Protein AF-A0A4Q5RE45-F1 (afdb_mo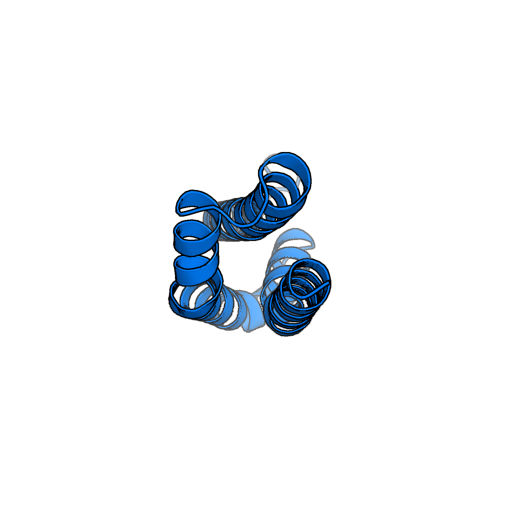nomer_lite)

pLDDT: mean 89.29, std 8.4, range [58.72, 96.81]

Secondary structure (DSSP, 8-state):
-GGGT-SS--HHHHHHHHHHHHHHHHHHHHHHHH-S-HHHHHHHHIIIIIHHHHHHHHHHHHHHHTTT-HHHHHHHHHHHHHHHHHHHHHHHHHHHH--

Radius of gyration: 15.45 Å; chains: 1; bounding box: 34×24×45 Å

Structure (mmCIF, N/CA/C/O backbone):
data_AF-A0A4Q5RE45-F1
#
_entry.id   AF-A0A4Q5RE45-F1
#
loop_
_atom_site.group_PDB
_atom_site.id
_atom_site.type_symbol
_atom_site.label_atom_id
_atom_site.label_alt_id
_atom_site.label_comp_id
_atom_site.label_asym_id
_atom_site.label_entity_id
_atom_site.label_seq_id
_atom_site.pdbx_PDB_ins_code
_atom_site.Cartn_x
_atom_site.Cartn_y
_atom_site.Cartn_z
_atom_site.occupancy
_atom_site.B_iso_or_equiv
_atom_site.auth_seq_id
_atom_site.auth_comp_id
_atom_site.auth_asym_id
_atom_site.auth_atom_id
_atom_site.pdbx_PDB_model_num
ATOM 1 N N . MET A 1 1 ? -15.033 12.590 9.001 1.00 61.41 1 MET A N 1
ATOM 2 C CA . MET A 1 1 ? -14.238 12.317 10.226 1.00 61.41 1 MET A CA 1
ATOM 3 C C . MET A 1 1 ? -14.567 13.268 11.374 1.00 61.41 1 MET A C 1
ATOM 5 O O . MET A 1 1 ? -15.139 12.782 12.336 1.00 61.41 1 MET A O 1
ATOM 9 N N . LYS A 1 2 ? -14.298 14.586 11.297 1.00 61.50 2 LYS A N 1
ATOM 10 C CA . LYS A 1 2 ? -14.679 15.530 12.381 1.00 61.50 2 LYS A CA 1
ATOM 11 C C . LYS A 1 2 ? -16.198 15.617 12.609 1.00 61.50 2 LYS A C 1
ATOM 13 O O . LYS A 1 2 ? -16.634 15.732 13.743 1.00 61.50 2 LYS A O 1
ATOM 18 N N . THR A 1 3 ? -16.992 15.482 11.548 1.00 67.56 3 THR A N 1
ATOM 19 C CA . THR A 1 3 ? -18.466 15.495 11.587 1.00 67.56 3 THR A CA 1
ATOM 20 C C . THR A 1 3 ? -19.097 14.209 12.132 1.00 67.56 3 THR A C 1
ATOM 22 O O . THR A 1 3 ? -20.235 14.243 12.572 1.00 67.56 3 THR A O 1
ATOM 25 N N . GLU A 1 4 ? -18.372 13.084 12.121 1.00 69.12 4 GLU A N 1
ATOM 26 C CA . GLU A 1 4 ? -18.876 11.766 12.563 1.00 69.12 4 GLU A CA 1
ATOM 27 C C . GLU A 1 4 ? -18.400 11.397 13.982 1.00 69.12 4 GLU A C 1
ATOM 29 O O . GLU A 1 4 ? -18.599 10.272 14.426 1.00 69.12 4 GLU A O 1
ATOM 34 N N . ASN A 1 5 ? -17.747 12.336 14.680 1.00 72.06 5 ASN A N 1
ATOM 35 C CA . ASN A 1 5 ? -17.289 12.218 16.070 1.00 72.06 5 ASN A CA 1
ATOM 36 C C . ASN A 1 5 ? -16.553 10.900 16.395 1.00 72.06 5 ASN A C 1
ATOM 38 O O . ASN A 1 5 ? -16.792 10.238 17.403 1.00 72.06 5 ASN A O 1
ATOM 42 N N . ILE A 1 6 ? -15.653 10.492 15.499 1.00 75.19 6 ILE A N 1
ATOM 43 C CA . ILE A 1 6 ? -14.862 9.271 15.669 1.00 75.19 6 ILE A CA 1
ATOM 44 C C . ILE A 1 6 ? -13.710 9.576 16.617 1.00 75.19 6 ILE A C 1
ATOM 46 O O . ILE A 1 6 ? -12.853 10.391 16.283 1.00 75.19 6 ILE A O 1
ATOM 50 N N . ALA A 1 7 ? -13.669 8.885 17.758 1.00 73.44 7 ALA A N 1
ATOM 51 C CA . ALA A 1 7 ? -12.686 9.126 18.815 1.00 73.44 7 ALA A CA 1
ATOM 52 C C . ALA A 1 7 ? -11.229 9.048 18.323 1.00 73.44 7 ALA A C 1
ATOM 54 O O . ALA A 1 7 ? -10.415 9.881 18.699 1.00 73.44 7 ALA A O 1
ATOM 55 N N . ASN A 1 8 ? -10.914 8.081 17.452 1.00 80.56 8 ASN A N 1
ATOM 56 C CA . ASN A 1 8 ? -9.571 7.876 16.902 1.00 80.56 8 ASN A CA 1
ATOM 57 C C . ASN A 1 8 ? -9.644 7.576 15.396 1.00 80.56 8 ASN A C 1
ATOM 59 O O . ASN A 1 8 ? -9.801 6.418 15.019 1.00 80.56 8 ASN A O 1
ATOM 63 N N . PRO A 1 9 ? -9.605 8.580 14.506 1.00 84.38 9 PRO A N 1
ATOM 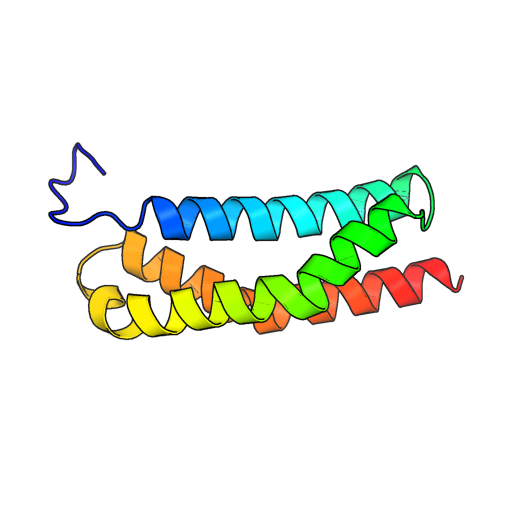64 C CA . PRO A 1 9 ? -9.616 8.341 13.066 1.00 84.38 9 PRO A CA 1
ATOM 65 C C . PRO A 1 9 ? -8.256 7.810 12.561 1.00 84.38 9 PRO A C 1
ATOM 67 O O . PRO A 1 9 ? -7.223 8.361 12.944 1.00 84.38 9 PRO A O 1
ATOM 70 N N . PRO A 1 10 ? -8.229 6.828 11.636 1.00 89.06 10 PRO A N 1
ATOM 71 C CA . PRO A 1 10 ? -6.995 6.243 11.099 1.00 89.06 10 PRO A CA 1
ATOM 72 C C . PRO A 1 10 ? -6.379 7.126 9.997 1.00 89.06 10 PRO A C 1
ATOM 74 O O . PRO A 1 10 ? -6.236 6.717 8.843 1.00 89.06 10 PRO A O 1
ATOM 77 N N . ALA A 1 11 ? -6.113 8.396 10.311 1.00 90.56 11 ALA A N 1
ATOM 78 C CA . ALA A 1 11 ? -5.686 9.396 9.332 1.00 90.56 11 ALA A CA 1
ATOM 79 C C . ALA A 1 11 ? -4.288 9.103 8.766 1.00 90.56 11 ALA A C 1
ATOM 81 O O . ALA A 1 11 ? -4.068 9.230 7.562 1.00 90.56 11 ALA A O 1
ATOM 82 N N . LEU A 1 12 ? -3.358 8.676 9.625 1.00 92.12 12 LEU A N 1
ATOM 83 C CA . LEU A 1 12 ? -1.987 8.348 9.235 1.00 92.12 12 LEU A CA 1
ATOM 84 C C . LEU A 1 12 ? -1.978 7.092 8.354 1.00 92.12 12 LEU A C 1
ATOM 86 O O . LEU A 1 12 ? -1.359 7.072 7.294 1.00 92.12 12 LEU A O 1
ATOM 90 N N . GLU A 1 13 ? -2.734 6.068 8.741 1.00 93.88 13 GLU A N 1
ATOM 91 C CA . GLU A 1 13 ? -2.878 4.838 7.972 1.00 93.88 13 GLU A CA 1
ATOM 92 C C . GLU A 1 13 ? -3.474 5.113 6.588 1.00 93.88 13 GLU A C 1
ATOM 94 O O . GLU A 1 13 ? -2.956 4.618 5.590 1.00 93.88 13 GLU A O 1
ATOM 99 N N . LEU A 1 14 ? -4.517 5.945 6.500 1.00 93.62 14 LEU A N 1
ATOM 100 C CA . LEU A 1 14 ? -5.088 6.356 5.215 1.00 93.62 14 LEU A CA 1
ATOM 101 C C . LEU A 1 14 ? -4.086 7.126 4.352 1.00 93.62 14 LEU A C 1
ATOM 103 O O . LEU A 1 14 ? -4.051 6.914 3.143 1.00 93.62 14 LEU A O 1
ATOM 107 N N . PHE A 1 15 ? -3.257 7.981 4.951 1.00 95.44 15 PHE A N 1
ATOM 108 C CA . PHE A 1 15 ? -2.208 8.698 4.230 1.00 95.44 15 PHE A CA 1
ATOM 109 C C . PHE A 1 15 ? -1.135 7.752 3.675 1.00 95.44 15 PHE A C 1
ATOM 111 O O . PHE A 1 15 ? -0.735 7.891 2.518 1.00 95.44 15 PHE A O 1
ATOM 118 N N . ILE A 1 16 ? -0.703 6.756 4.455 1.00 96.06 16 ILE A N 1
ATOM 119 C CA . ILE A 1 16 ? 0.237 5.730 3.978 1.00 96.06 16 ILE A CA 1
ATOM 120 C C . ILE A 1 16 ? -0.389 4.914 2.845 1.00 96.06 16 ILE A C 1
ATOM 122 O O . ILE A 1 16 ? 0.252 4.716 1.814 1.00 96.06 16 ILE A O 1
ATOM 126 N N . ILE A 1 17 ? -1.641 4.473 3.003 1.00 96.12 17 ILE A N 1
ATOM 127 C CA . ILE A 1 17 ? -2.373 3.731 1.967 1.00 96.12 17 ILE A CA 1
ATOM 128 C C . ILE A 1 17 ? -2.461 4.565 0.687 1.00 96.12 17 ILE A C 1
ATOM 130 O O . ILE A 1 17 ? -2.111 4.077 -0.385 1.00 96.12 17 ILE A O 1
ATOM 134 N N . PHE A 1 18 ? -2.874 5.830 0.797 1.00 96.81 18 PHE A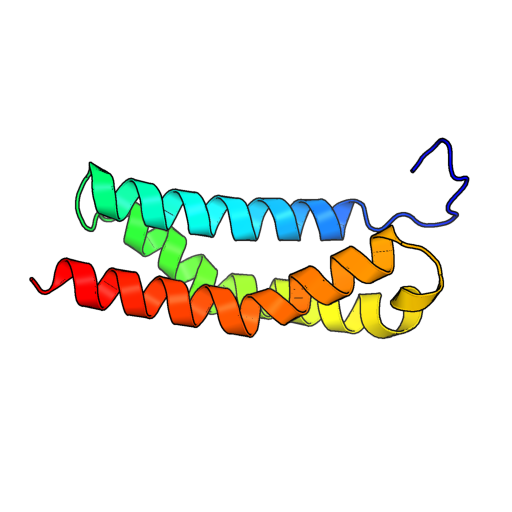 N 1
ATOM 135 C CA . PHE A 1 18 ? -2.948 6.756 -0.330 1.00 96.81 18 PHE A CA 1
ATOM 136 C C . PHE A 1 18 ? -1.594 6.901 -1.027 1.00 96.81 18 PHE A C 1
ATOM 138 O O . PHE A 1 18 ? -1.516 6.764 -2.243 1.00 96.81 18 PHE A O 1
ATOM 145 N N . SER A 1 19 ? -0.525 7.113 -0.259 1.00 95.56 19 SER A N 1
ATOM 146 C CA . SER A 1 19 ? 0.828 7.273 -0.801 1.00 95.56 19 SER A CA 1
ATOM 147 C C . SER A 1 19 ? 1.316 5.995 -1.491 1.00 95.56 19 SER A C 1
ATOM 149 O O . SER A 1 19 ? 1.963 6.062 -2.529 1.00 95.56 19 SER A O 1
ATOM 151 N N . THR A 1 20 ? 0.954 4.827 -0.957 1.00 96.62 20 THR A N 1
ATOM 152 C CA . THR A 1 20 ? 1.319 3.517 -1.514 1.00 96.62 20 THR A CA 1
ATOM 153 C C . THR A 1 20 ? 0.603 3.250 -2.839 1.00 96.62 20 THR A C 1
ATOM 155 O O . THR A 1 20 ? 1.247 2.925 -3.835 1.00 96.62 20 THR A O 1
ATOM 158 N N . TYR A 1 21 ? -0.720 3.435 -2.894 1.00 96.75 21 TYR A N 1
ATOM 159 C CA . TYR A 1 21 ? -1.481 3.272 -4.138 1.00 96.75 21 TYR A CA 1
ATOM 160 C C . TYR A 1 21 ? -1.163 4.366 -5.164 1.00 96.75 21 TYR A C 1
ATOM 162 O O . TYR A 1 21 ? -1.085 4.081 -6.356 1.00 96.75 21 TYR A O 1
ATOM 170 N N . GLY A 1 22 ? -0.925 5.599 -4.713 1.00 96.00 22 GLY A N 1
ATOM 171 C CA .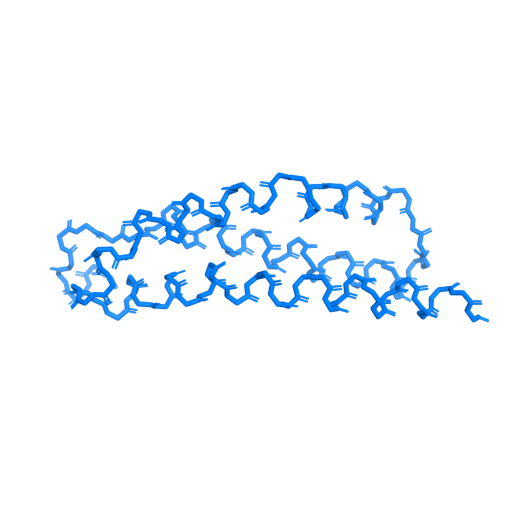 GLY A 1 22 ? -0.440 6.686 -5.560 1.00 96.00 22 GLY A CA 1
ATOM 172 C C . GLY A 1 22 ? 0.934 6.375 -6.151 1.00 96.00 22 GLY A C 1
ATOM 173 O O . GLY A 1 22 ? 1.145 6.571 -7.343 1.00 96.00 22 GLY A O 1
ATOM 174 N N . GLY A 1 23 ? 1.842 5.808 -5.353 1.00 94.06 23 GLY A N 1
ATOM 175 C CA . GLY A 1 23 ? 3.138 5.316 -5.817 1.00 94.06 23 GLY A CA 1
ATOM 176 C C . GLY A 1 23 ? 3.005 4.216 -6.871 1.00 94.06 23 GLY A C 1
ATOM 177 O O . GLY A 1 23 ? 3.656 4.290 -7.909 1.00 94.06 23 GLY A O 1
ATOM 178 N N . LEU A 1 24 ? 2.112 3.243 -6.658 1.00 95.06 24 LEU A N 1
ATOM 179 C CA . LEU A 1 24 ? 1.814 2.206 -7.652 1.00 95.06 24 LEU A CA 1
ATOM 180 C C . LEU A 1 24 ? 1.284 2.806 -8.962 1.00 95.06 24 LEU A C 1
ATOM 182 O O . LEU A 1 24 ? 1.753 2.438 -10.036 1.00 95.06 24 LEU A O 1
ATOM 186 N N . LEU A 1 25 ? 0.354 3.760 -8.881 1.00 95.12 25 LEU A N 1
ATOM 187 C CA . LEU A 1 25 ? -0.166 4.461 -10.054 1.00 95.12 25 LEU A CA 1
ATOM 188 C C . LEU A 1 25 ? 0.939 5.228 -10.792 1.00 95.12 25 LEU A C 1
ATOM 190 O O . LEU A 1 25 ? 1.007 5.165 -12.016 1.00 95.12 25 LEU A O 1
ATOM 194 N N . LEU A 1 26 ? 1.822 5.920 -10.068 1.00 93.25 26 LEU A N 1
ATOM 195 C CA . LEU A 1 26 ? 2.956 6.619 -10.670 1.00 93.25 26 LEU A CA 1
ATOM 196 C C . LEU A 1 26 ? 3.911 5.653 -11.371 1.00 93.25 26 LEU A C 1
ATOM 198 O O . LEU A 1 26 ? 4.345 5.949 -12.480 1.00 93.25 26 LEU A O 1
ATOM 202 N N . VAL A 1 27 ? 4.206 4.491 -10.783 1.00 92.94 27 VAL A N 1
ATOM 203 C CA . VAL A 1 27 ? 5.014 3.453 -11.445 1.00 92.94 27 VAL A CA 1
ATOM 204 C C . VAL A 1 27 ? 4.339 2.990 -12.736 1.00 92.94 27 VAL A C 1
ATOM 206 O O . VAL A 1 27 ? 4.980 2.975 -13.779 1.00 92.94 27 VAL A O 1
ATOM 209 N N . ILE A 1 28 ? 3.035 2.701 -12.702 1.00 92.69 28 ILE A N 1
ATOM 210 C CA . ILE A 1 28 ? 2.273 2.311 -13.896 1.00 92.69 28 ILE A CA 1
ATOM 211 C C . ILE A 1 28 ? 2.380 3.388 -14.987 1.00 92.69 28 ILE A C 1
ATOM 213 O O . ILE A 1 28 ? 2.774 3.094 -16.114 1.00 92.69 28 ILE A O 1
ATOM 217 N N . LEU A 1 29 ? 2.060 4.641 -14.657 1.00 91.56 29 LEU A N 1
ATOM 218 C CA . LEU A 1 29 ? 2.057 5.743 -15.621 1.00 91.56 29 LEU A CA 1
ATOM 219 C C . LEU A 1 29 ? 3.456 6.034 -16.171 1.00 91.56 29 LEU A C 1
ATOM 221 O O . LEU A 1 29 ? 3.606 6.248 -17.370 1.00 91.56 29 LEU A O 1
ATOM 225 N N . THR A 1 30 ? 4.481 6.026 -15.318 1.00 90.38 30 THR A N 1
ATOM 226 C CA . THR A 1 30 ? 5.863 6.273 -15.753 1.00 90.38 30 THR A CA 1
ATOM 227 C C . THR A 1 30 ? 6.369 5.163 -16.665 1.00 90.38 30 THR A C 1
ATOM 229 O O . THR A 1 30 ? 6.989 5.476 -17.677 1.00 90.38 30 THR A O 1
ATOM 232 N N . THR A 1 31 ? 6.035 3.899 -16.389 1.00 89.38 31 THR A N 1
ATOM 233 C CA . THR A 1 31 ? 6.371 2.782 -17.279 1.00 89.38 31 THR A CA 1
ATOM 234 C C . THR A 1 31 ? 5.666 2.895 -18.632 1.00 89.38 31 THR A C 1
ATOM 236 O O . THR A 1 31 ? 6.304 2.677 -19.657 1.00 89.38 31 THR A O 1
ATOM 239 N N . TYR A 1 32 ? 4.384 3.276 -18.679 1.00 88.00 32 TYR A N 1
ATOM 240 C CA . TYR A 1 32 ? 3.669 3.413 -19.957 1.00 88.00 32 TYR A CA 1
ATOM 241 C C . TYR A 1 32 ? 4.091 4.644 -20.774 1.00 88.00 32 TYR A C 1
ATOM 243 O O . TYR A 1 32 ? 4.159 4.555 -21.997 1.00 88.00 32 TYR A O 1
ATOM 251 N N . PHE A 1 33 ? 4.370 5.788 -20.138 1.00 88.62 33 PHE A N 1
ATOM 252 C CA . PHE A 1 33 ? 4.705 7.024 -20.860 1.00 88.62 33 PHE A CA 1
ATOM 253 C C . PHE A 1 33 ? 6.188 7.180 -21.194 1.00 88.62 33 PHE A C 1
ATOM 255 O O . PHE A 1 33 ? 6.513 7.750 -22.233 1.00 88.62 33 PHE A O 1
ATOM 262 N N . TRP A 1 34 ? 7.086 6.704 -20.331 1.00 78.56 34 TRP A N 1
ATOM 263 C CA . TRP A 1 34 ? 8.533 6.903 -20.478 1.00 78.56 34 TRP A CA 1
ATOM 264 C C . TRP A 1 34 ? 9.311 5.608 -20.717 1.00 78.56 34 TRP A C 1
ATOM 266 O O . TRP A 1 34 ? 10.542 5.638 -20.715 1.00 78.56 34 TRP A O 1
ATOM 276 N N . GLN A 1 35 ? 8.604 4.495 -20.951 1.00 80.44 35 GLN A N 1
ATOM 277 C CA . GLN A 1 35 ? 9.149 3.140 -20.864 1.00 80.44 35 GLN A CA 1
ATOM 278 C C . GLN A 1 35 ? 9.747 2.864 -19.474 1.00 80.44 35 GLN A C 1
ATOM 280 O O . GLN A 1 35 ? 9.781 3.731 -18.593 1.00 80.44 35 GLN A O 1
ATOM 285 N N . TRP A 1 36 ? 10.160 1.622 -19.217 1.00 80.25 36 TRP A N 1
ATOM 286 C CA . TRP A 1 36 ? 10.720 1.268 -17.915 1.00 80.25 36 TRP A CA 1
ATOM 287 C C . TRP A 1 36 ? 11.954 2.132 -17.612 1.00 80.25 36 TRP A C 1
ATOM 289 O O . TRP A 1 36 ? 12.991 2.015 -18.263 1.00 80.25 36 TRP A O 1
ATOM 299 N N . SER A 1 37 ? 11.844 3.011 -16.615 1.00 82.81 37 SER A N 1
ATOM 300 C CA . SER A 1 37 ? 12.889 3.971 -16.247 1.00 82.81 37 SER A CA 1
ATOM 301 C C . SER A 1 37 ? 13.482 3.662 -14.873 1.00 82.81 37 SER A C 1
ATOM 303 O O . SER A 1 37 ? 12.880 2.967 -14.052 1.00 82.81 37 SER A O 1
ATOM 305 N N . GLY A 1 38 ? 14.646 4.245 -14.563 1.00 81.56 38 GLY A N 1
ATOM 306 C CA . GLY A 1 38 ? 15.233 4.153 -13.218 1.00 81.56 38 GLY A CA 1
ATOM 307 C C . GLY A 1 38 ? 14.299 4.665 -12.109 1.00 81.56 38 GLY A C 1
ATOM 308 O O . GLY A 1 38 ? 14.331 4.153 -10.991 1.00 81.56 38 GLY A O 1
ATOM 309 N N . MET A 1 39 ? 13.408 5.613 -12.425 1.00 81.56 39 MET A N 1
ATOM 310 C CA . MET A 1 39 ? 12.394 6.121 -11.495 1.00 81.56 39 MET A CA 1
ATOM 311 C C . MET A 1 39 ? 11.300 5.080 -11.215 1.00 81.56 39 MET A C 1
ATOM 313 O O . MET A 1 39 ? 10.919 4.889 -10.058 1.00 81.56 39 MET A O 1
ATOM 317 N N . ALA A 1 40 ? 10.855 4.355 -12.247 1.00 85.88 40 ALA A N 1
ATOM 318 C CA . ALA A 1 40 ? 9.920 3.240 -12.100 1.00 85.88 40 ALA A CA 1
ATOM 319 C C . ALA A 1 40 ? 10.537 2.101 -11.270 1.00 85.88 40 ALA A C 1
ATOM 321 O O . ALA A 1 40 ? 9.868 1.557 -10.390 1.00 85.88 40 ALA A O 1
ATOM 322 N N . SER A 1 41 ? 11.829 1.801 -11.458 1.00 88.88 41 SER A N 1
ATOM 323 C CA . SER A 1 41 ? 12.558 0.823 -10.635 1.00 88.88 41 SER A CA 1
ATOM 324 C C . SER A 1 41 ? 12.592 1.213 -9.155 1.00 88.88 41 SER A C 1
ATOM 326 O O . SER A 1 41 ? 12.378 0.364 -8.292 1.00 88.88 41 SER A O 1
ATOM 328 N N . LEU A 1 42 ? 12.821 2.493 -8.844 1.00 89.50 42 LEU A N 1
ATOM 329 C CA . LEU A 1 42 ? 12.897 2.975 -7.463 1.00 89.50 42 LEU A CA 1
ATOM 330 C C . LEU A 1 42 ? 11.531 2.918 -6.761 1.00 89.50 42 LEU A C 1
ATOM 332 O O . LEU A 1 42 ? 11.435 2.462 -5.620 1.00 89.50 42 LEU A O 1
ATOM 336 N N . GLY A 1 43 ? 10.462 3.301 -7.467 1.00 90.44 43 GLY A N 1
ATOM 337 C CA . GLY A 1 43 ? 9.092 3.123 -6.984 1.00 90.44 43 GLY A CA 1
ATOM 338 C C . GLY A 1 43 ? 8.736 1.646 -6.787 1.00 90.44 43 GLY A C 1
ATOM 339 O O . GLY A 1 43 ? 8.216 1.267 -5.739 1.00 90.44 43 GLY A O 1
ATOM 340 N N . THR A 1 44 ? 9.094 0.792 -7.747 1.00 92.00 44 THR A N 1
ATOM 341 C CA . THR A 1 44 ? 8.863 -0.661 -7.682 1.00 92.00 44 THR A CA 1
ATOM 342 C C . THR A 1 44 ? 9.604 -1.300 -6.506 1.00 92.00 44 THR A C 1
ATOM 344 O O . THR A 1 44 ? 9.025 -2.110 -5.787 1.00 92.00 44 THR A O 1
ATOM 347 N N . PHE A 1 45 ? 10.847 -0.895 -6.235 1.00 93.88 45 PHE A N 1
ATOM 348 C CA . PHE A 1 45 ? 11.623 -1.375 -5.089 1.00 93.88 45 PHE A CA 1
ATOM 349 C C . PHE A 1 45 ? 10.919 -1.090 -3.755 1.00 93.88 45 PHE A C 1
ATOM 351 O O . PHE A 1 45 ? 10.761 -1.990 -2.926 1.00 93.88 45 PHE A O 1
ATOM 358 N N . TYR A 1 46 ? 10.427 0.140 -3.565 1.00 93.88 46 TYR A N 1
ATOM 359 C CA . TYR A 1 46 ? 9.626 0.476 -2.387 1.00 93.88 46 TYR A CA 1
ATOM 360 C C . TYR A 1 46 ? 8.350 -0.37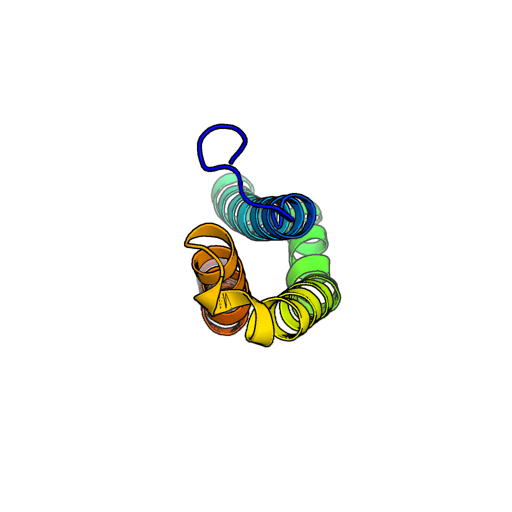3 -2.309 1.00 93.88 46 TYR A C 1
ATOM 362 O O . TYR A 1 46 ? 8.027 -0.884 -1.236 1.00 93.88 46 TYR A O 1
ATOM 370 N N . LEU A 1 47 ? 7.648 -0.568 -3.429 1.00 93.81 47 LEU A N 1
ATOM 371 C CA . LEU A 1 47 ? 6.406 -1.347 -3.480 1.00 93.81 47 LEU A CA 1
ATOM 372 C C . LEU A 1 47 ? 6.618 -2.843 -3.184 1.00 93.81 47 LEU A C 1
ATOM 374 O O . LEU A 1 47 ? 5.732 -3.494 -2.632 1.00 93.81 47 LEU A O 1
ATOM 378 N N . ILE A 1 48 ? 7.787 -3.398 -3.497 1.00 94.62 48 ILE A N 1
ATOM 379 C CA . ILE A 1 48 ? 8.094 -4.811 -3.235 1.00 94.62 48 ILE A CA 1
ATOM 380 C C . ILE A 1 48 ? 8.600 -5.035 -1.806 1.00 94.62 48 ILE A C 1
ATOM 382 O O . ILE A 1 48 ? 8.304 -6.072 -1.221 1.00 94.62 48 ILE A O 1
ATOM 386 N N . LEU A 1 49 ? 9.349 -4.093 -1.226 1.00 94.56 49 LEU A N 1
ATOM 387 C CA . LEU A 1 49 ? 9.996 -4.303 0.077 1.00 94.56 49 LEU A CA 1
ATOM 388 C C . LEU A 1 49 ? 9.378 -3.478 1.207 1.00 94.56 49 LEU A C 1
ATOM 390 O O . LEU A 1 49 ? 9.032 -4.020 2.255 1.00 94.56 49 LEU A O 1
ATOM 394 N N . GLY A 1 50 ? 9.223 -2.169 1.011 1.00 94.38 50 GLY A N 1
ATOM 395 C CA . GLY A 1 50 ? 8.759 -1.256 2.057 1.00 94.38 50 GLY A CA 1
ATOM 396 C C . GLY A 1 50 ? 7.244 -1.290 2.252 1.00 94.38 50 GLY A C 1
ATOM 397 O O . GLY A 1 50 ? 6.747 -1.423 3.372 1.00 94.38 50 GLY A O 1
ATOM 398 N N . ALA A 1 51 ? 6.498 -1.198 1.155 1.00 94.88 51 ALA A N 1
ATOM 399 C CA . ALA A 1 51 ? 5.045 -1.131 1.184 1.00 94.88 51 ALA A CA 1
ATOM 400 C C . ALA A 1 51 ? 4.371 -2.377 1.790 1.00 94.88 51 ALA A C 1
ATOM 402 O O . ALA A 1 51 ? 3.454 -2.187 2.586 1.00 94.88 51 ALA A O 1
ATOM 403 N N . PRO A 1 52 ? 4.798 -3.635 1.542 1.00 95.88 52 PRO A N 1
ATOM 404 C CA . PRO A 1 52 ? 4.165 -4.794 2.173 1.00 95.88 52 PRO A CA 1
ATOM 405 C C . PRO A 1 52 ? 4.312 -4.784 3.697 1.00 95.88 52 PRO A C 1
ATOM 407 O O . PRO A 1 52 ? 3.374 -5.155 4.401 1.00 95.88 52 PRO A O 1
ATOM 410 N N . ILE A 1 53 ? 5.447 -4.304 4.220 1.00 96.50 53 ILE A N 1
ATOM 411 C CA . ILE A 1 53 ? 5.666 -4.152 5.666 1.00 96.50 53 ILE A CA 1
ATOM 412 C C . ILE A 1 53 ? 4.708 -3.095 6.225 1.00 96.50 53 ILE A C 1
ATOM 414 O O . ILE A 1 53 ? 4.011 -3.348 7.209 1.00 96.50 53 ILE A O 1
ATOM 418 N N . ALA A 1 54 ? 4.627 -1.930 5.576 1.00 95.44 54 ALA A N 1
ATOM 419 C CA . ALA A 1 54 ? 3.736 -0.851 5.995 1.00 95.44 54 ALA A CA 1
ATOM 420 C C . ALA A 1 54 ? 2.255 -1.274 5.947 1.00 95.44 54 ALA A C 1
ATOM 422 O O . ALA A 1 54 ? 1.527 -1.110 6.927 1.00 95.44 54 ALA A O 1
ATOM 423 N N . MET A 1 55 ? 1.818 -1.883 4.844 1.00 96.50 55 MET A N 1
ATOM 424 C CA . MET A 1 55 ? 0.438 -2.335 4.644 1.00 96.50 55 MET A CA 1
ATOM 425 C C . MET A 1 55 ? 0.087 -3.505 5.567 1.00 96.50 55 MET A C 1
ATOM 427 O O . MET A 1 55 ? -1.004 -3.529 6.135 1.00 96.50 55 MET A O 1
ATOM 431 N N . GLY A 1 56 ? 1.021 -4.427 5.811 1.00 95.94 56 GLY A N 1
ATOM 432 C CA . GLY A 1 56 ? 0.862 -5.500 6.792 1.00 95.94 56 GLY A CA 1
ATOM 433 C C . GLY A 1 56 ? 0.700 -4.969 8.219 1.00 95.94 56 GLY A C 1
ATOM 434 O O . GLY A 1 56 ? -0.214 -5.385 8.935 1.00 95.94 56 GLY A O 1
ATOM 435 N N . ALA A 1 57 ? 1.522 -3.993 8.619 1.00 95.56 57 ALA A N 1
ATOM 436 C CA . ALA A 1 57 ? 1.411 -3.346 9.925 1.00 95.56 57 ALA A CA 1
ATOM 437 C C . ALA A 1 57 ? 0.071 -2.606 10.086 1.00 95.56 57 ALA A C 1
ATOM 439 O O . ALA A 1 57 ? -0.585 -2.732 11.125 1.00 95.56 57 ALA A O 1
ATOM 440 N N . ILE A 1 58 ? -0.376 -1.885 9.052 1.00 94.56 58 ILE A N 1
ATOM 441 C CA . ILE A 1 58 ? -1.679 -1.207 9.043 1.00 94.56 58 ILE A CA 1
ATOM 442 C C . ILE A 1 58 ? -2.816 -2.224 9.147 1.00 94.56 58 ILE A C 1
ATOM 444 O O . ILE A 1 58 ? -3.703 -2.058 9.987 1.00 94.56 58 ILE A O 1
ATOM 448 N N . ALA A 1 59 ? -2.787 -3.295 8.351 1.00 94.81 59 ALA A N 1
ATOM 449 C CA . ALA A 1 59 ? -3.798 -4.348 8.386 1.00 94.81 59 ALA A CA 1
ATOM 450 C C . ALA A 1 59 ? -3.873 -5.010 9.770 1.00 94.81 59 ALA A C 1
ATOM 452 O O . ALA A 1 59 ? -4.966 -5.224 10.290 1.00 94.81 59 ALA A O 1
ATOM 453 N N . TYR A 1 60 ? -2.730 -5.285 10.406 1.00 94.06 60 TYR A N 1
ATOM 454 C CA . TYR A 1 60 ? -2.690 -5.868 11.747 1.00 94.06 60 TYR A CA 1
ATOM 455 C C . TYR A 1 60 ? -3.308 -4.938 12.800 1.00 94.06 60 TYR A C 1
ATOM 457 O O . TYR A 1 60 ? -4.182 -5.363 13.558 1.00 94.06 60 TYR A O 1
ATOM 465 N N . ARG A 1 61 ? -2.918 -3.656 12.809 1.00 90.12 61 ARG A N 1
ATOM 466 C CA . ARG A 1 61 ? -3.425 -2.660 13.770 1.00 90.12 61 ARG A CA 1
ATOM 467 C C . ARG A 1 61 ? -4.915 -2.372 13.582 1.00 90.12 61 ARG A C 1
ATOM 469 O O . ARG A 1 61 ? -5.652 -2.253 14.556 1.00 90.12 61 ARG A O 1
ATOM 476 N N . THR A 1 62 ? -5.378 -2.306 12.336 1.00 90.75 62 THR A N 1
ATOM 477 C CA . THR A 1 62 ? -6.782 -2.004 12.015 1.00 90.75 62 THR A CA 1
ATOM 478 C C . THR A 1 62 ? -7.702 -3.223 12.081 1.00 90.75 62 THR A C 1
ATOM 480 O O . THR A 1 62 ? -8.917 -3.052 12.159 1.00 90.75 62 THR A O 1
ATOM 483 N N . LYS A 1 63 ? -7.164 -4.452 12.156 1.00 90.50 63 LYS A N 1
ATOM 484 C CA . LYS A 1 63 ? -7.949 -5.697 12.255 1.00 90.50 63 LYS A CA 1
ATOM 485 C C . LYS A 1 63 ? -8.938 -5.695 13.421 1.00 90.50 63 LYS A C 1
ATOM 487 O O . LYS A 1 63 ? -10.048 -6.201 13.262 1.00 90.50 63 LYS A O 1
ATOM 492 N N . GLN A 1 64 ? -8.535 -5.154 14.572 1.00 86.19 64 GLN A N 1
ATOM 493 C CA . GLN A 1 64 ? -9.371 -5.093 15.777 1.00 86.19 64 GLN A CA 1
ATOM 494 C C . GLN A 1 64 ? -10.331 -3.893 15.753 1.00 86.19 64 GLN A C 1
ATOM 496 O O . GLN A 1 64 ? -11.454 -3.996 16.229 1.00 86.19 64 GLN A O 1
ATOM 501 N N . ALA A 1 65 ? -9.923 -2.782 15.130 1.00 83.94 65 ALA A N 1
ATOM 502 C CA . ALA A 1 65 ? -10.710 -1.550 15.055 1.00 83.94 65 ALA A CA 1
ATOM 503 C C . ALA A 1 65 ? -11.684 -1.496 13.860 1.00 83.94 65 ALA A C 1
ATOM 505 O O . ALA A 1 65 ? -12.471 -0.557 13.746 1.00 83.94 65 ALA A O 1
ATOM 506 N N . LYS A 1 66 ? -11.667 -2.491 12.960 1.00 81.06 66 LYS A N 1
ATOM 507 C CA . LYS A 1 66 ? -12.453 -2.490 11.710 1.00 81.06 66 LYS A CA 1
ATOM 508 C C . LYS A 1 66 ? -13.969 -2.370 11.903 1.00 81.06 66 LYS A C 1
ATOM 510 O O . LYS A 1 66 ? -14.651 -1.948 10.980 1.00 81.06 66 LYS A O 1
ATOM 515 N N . THR A 1 67 ? -14.501 -2.746 13.067 1.00 82.19 67 THR A N 1
ATOM 516 C CA . THR A 1 67 ? -15.933 -2.636 13.399 1.00 82.19 67 THR A CA 1
ATOM 517 C C . THR A 1 67 ? -16.300 -1.297 14.040 1.00 82.19 67 THR A C 1
ATOM 519 O O . THR A 1 67 ? -17.482 -0.999 14.168 1.00 82.19 67 THR A O 1
ATOM 522 N N . MET A 1 68 ? -15.315 -0.475 14.425 1.00 83.75 68 MET A N 1
ATOM 523 C CA . MET A 1 68 ? -15.546 0.777 15.155 1.00 83.75 68 MET A CA 1
ATOM 524 C C . MET A 1 68 ? -16.029 1.908 14.247 1.00 83.75 68 MET A C 1
ATOM 526 O O . MET A 1 68 ? -16.792 2.765 14.680 1.00 83.75 68 MET A O 1
ATOM 530 N N . SER A 1 69 ? -15.574 1.950 12.992 1.00 86.44 69 SER A N 1
ATOM 531 C CA . SER A 1 69 ? -16.078 2.919 12.019 1.00 86.44 69 SER A CA 1
ATOM 532 C C . SER A 1 69 ? -15.844 2.474 10.581 1.00 86.44 69 SER A C 1
ATOM 534 O O . SER A 1 69 ? -14.940 1.687 10.286 1.00 86.44 69 SER A O 1
ATOM 536 N N . LYS A 1 70 ? -16.622 3.059 9.661 1.00 88.44 70 LYS A N 1
ATOM 537 C CA . LYS A 1 70 ? -16.482 2.842 8.215 1.00 88.44 70 LYS A CA 1
ATOM 538 C C . LYS A 1 70 ? -15.053 3.115 7.733 1.00 88.44 70 LYS A C 1
ATOM 540 O O . LYS A 1 70 ? -14.548 2.379 6.894 1.00 88.44 70 LYS A O 1
ATOM 545 N N . TYR A 1 71 ? -14.375 4.122 8.281 1.00 89.81 71 TYR A N 1
ATOM 546 C CA . TYR A 1 71 ? -13.003 4.440 7.880 1.00 89.81 71 TYR A CA 1
ATOM 547 C C . TYR A 1 71 ? -12.013 3.342 8.268 1.00 89.81 71 TYR A C 1
ATOM 549 O O . TYR A 1 71 ? -11.224 2.949 7.423 1.00 89.81 71 TYR A O 1
ATOM 557 N N . HIS A 1 72 ? -12.089 2.783 9.482 1.00 90.44 72 HIS A N 1
ATOM 558 C CA . HIS A 1 72 ? -11.221 1.663 9.870 1.00 90.44 72 HIS A CA 1
ATOM 559 C C . HIS A 1 72 ? -11.454 0.428 9.003 1.00 90.44 72 HIS A C 1
ATOM 561 O O . HIS A 1 72 ? -10.499 -0.266 8.658 1.00 90.44 72 HIS A O 1
ATOM 567 N N . TYR A 1 73 ? -12.710 0.174 8.627 1.00 91.94 73 TYR A N 1
ATOM 568 C CA . TYR A 1 73 ? -13.051 -0.910 7.714 1.00 91.94 73 TYR A CA 1
ATOM 569 C C . TYR A 1 73 ? -12.391 -0.728 6.342 1.00 91.94 73 TYR A C 1
ATOM 571 O O . TYR A 1 73 ? -11.704 -1.635 5.875 1.00 91.94 73 TYR A O 1
ATOM 579 N N . TRP A 1 74 ? -12.533 0.448 5.721 1.00 93.38 74 TRP A N 1
ATOM 580 C CA . TRP A 1 74 ? -11.900 0.725 4.427 1.00 93.38 74 TRP A CA 1
ATOM 581 C C . TRP A 1 74 ? -10.375 0.761 4.516 1.00 93.38 74 TRP A C 1
ATOM 583 O O . TRP A 1 74 ? -9.721 0.250 3.617 1.00 93.38 74 TRP A O 1
ATOM 593 N N . THR A 1 75 ? -9.795 1.281 5.600 1.00 94.38 75 THR A N 1
ATOM 594 C CA . THR A 1 75 ? -8.345 1.222 5.835 1.00 94.38 75 THR A CA 1
ATOM 595 C C . THR A 1 75 ? -7.860 -0.228 5.885 1.00 94.38 75 THR A C 1
ATOM 597 O O . THR A 1 75 ? -6.899 -0.578 5.204 1.00 94.38 75 THR A O 1
ATOM 600 N N . TYR A 1 76 ? -8.547 -1.091 6.638 1.00 95.06 76 TYR A N 1
ATOM 601 C CA . TYR A 1 76 ? -8.211 -2.512 6.745 1.00 95.06 76 TYR A CA 1
ATOM 602 C C . TYR A 1 76 ? -8.333 -3.239 5.401 1.00 95.06 76 TYR A C 1
ATOM 604 O O . TYR A 1 76 ? -7.419 -3.956 4.995 1.00 95.06 76 TYR A O 1
ATOM 612 N N . ILE A 1 77 ? -9.447 -3.028 4.693 1.00 95.88 77 ILE A N 1
ATOM 613 C CA . ILE A 1 77 ? -9.682 -3.624 3.377 1.00 95.88 77 ILE A CA 1
ATOM 614 C C . ILE A 1 77 ? -8.619 -3.167 2.382 1.00 95.88 77 ILE A C 1
ATOM 616 O O . ILE A 1 77 ? -7.953 -4.010 1.789 1.00 95.88 77 ILE A O 1
ATOM 620 N N . SER A 1 78 ? -8.388 -1.863 2.246 1.00 95.12 78 SER A N 1
ATOM 621 C CA . SER A 1 78 ? -7.387 -1.328 1.320 1.00 95.12 78 SER A CA 1
ATOM 622 C C . SER A 1 78 ? -5.975 -1.827 1.634 1.00 95.12 78 SER A C 1
ATOM 624 O O . SER A 1 78 ? -5.201 -2.075 0.709 1.00 95.12 78 SER A O 1
ATOM 626 N N . ALA A 1 79 ? -5.640 -2.021 2.914 1.00 95.69 79 ALA A N 1
ATOM 627 C CA . ALA A 1 79 ? -4.360 -2.590 3.328 1.00 95.69 79 ALA A CA 1
ATOM 628 C C . ALA A 1 79 ? -4.193 -4.059 2.898 1.00 95.69 79 ALA A C 1
ATOM 630 O O . ALA A 1 79 ? -3.120 -4.446 2.447 1.00 95.69 79 ALA A O 1
ATOM 631 N N . ILE A 1 80 ? -5.248 -4.875 2.982 1.00 96.31 80 ILE A N 1
ATOM 632 C CA . ILE A 1 80 ? -5.207 -6.281 2.545 1.00 96.31 80 ILE A CA 1
ATOM 633 C C . ILE A 1 80 ? -5.211 -6.400 1.024 1.00 96.31 80 ILE A C 1
ATOM 635 O O . ILE A 1 80 ? -4.439 -7.178 0.469 1.00 96.31 80 ILE A O 1
ATOM 639 N N . PHE A 1 81 ? -6.052 -5.619 0.344 1.00 96.50 81 PHE A N 1
ATOM 640 C CA . PHE A 1 81 ? -6.164 -5.646 -1.116 1.00 96.50 81 PHE A CA 1
ATOM 641 C C . PHE A 1 81 ? -4.837 -5.347 -1.814 1.00 96.50 81 PHE A C 1
ATOM 643 O O . PHE A 1 81 ? -4.601 -5.846 -2.913 1.00 96.50 81 PHE A O 1
ATOM 650 N N . TYR A 1 82 ? -3.940 -4.615 -1.155 1.00 95.69 82 TYR A N 1
ATOM 651 C CA . TYR A 1 82 ? -2.602 -4.340 -1.659 1.00 95.69 82 TYR A CA 1
ATOM 652 C C . TYR A 1 82 ? -1.825 -5.613 -2.011 1.00 95.69 82 TYR A C 1
ATOM 654 O O . TYR A 1 82 ? -1.189 -5.670 -3.060 1.00 95.69 82 TYR A O 1
ATOM 662 N N . PHE A 1 83 ? -1.935 -6.660 -1.187 1.00 95.31 83 PHE A N 1
ATOM 663 C CA . PHE A 1 83 ? -1.235 -7.930 -1.403 1.00 95.31 83 PHE A CA 1
ATOM 664 C C . PHE A 1 83 ? -1.734 -8.703 -2.630 1.00 95.31 83 PHE A C 1
ATOM 666 O O . PHE A 1 83 ? -1.042 -9.603 -3.093 1.00 95.31 83 PHE A O 1
ATOM 673 N N . ALA A 1 84 ? -2.903 -8.356 -3.170 1.00 95.94 84 ALA A N 1
ATOM 674 C CA . ALA A 1 84 ? -3.382 -8.879 -4.445 1.00 95.94 84 ALA A CA 1
ATOM 675 C C . ALA A 1 84 ? -3.074 -7.908 -5.594 1.00 95.94 84 ALA A C 1
ATOM 677 O O . ALA A 1 84 ? -2.514 -8.306 -6.612 1.00 95.94 84 ALA A O 1
ATOM 678 N N . ILE A 1 85 ? -3.407 -6.625 -5.427 1.00 95.00 85 ILE A N 1
ATOM 679 C CA . ILE A 1 85 ? -3.333 -5.628 -6.500 1.00 95.00 85 ILE A CA 1
ATOM 680 C C . ILE A 1 85 ? -1.887 -5.339 -6.902 1.00 95.00 85 ILE A C 1
ATOM 682 O O . ILE A 1 85 ? -1.592 -5.315 -8.094 1.00 95.00 85 ILE A O 1
ATOM 686 N N . ALA A 1 86 ? -0.981 -5.120 -5.945 1.00 94.62 86 ALA A N 1
ATOM 687 C CA . ALA A 1 86 ? 0.380 -4.705 -6.269 1.00 94.62 86 ALA A CA 1
ATOM 688 C C . ALA A 1 86 ? 1.173 -5.794 -7.018 1.00 94.62 86 ALA A C 1
ATOM 690 O O . ALA A 1 86 ? 1.733 -5.469 -8.065 1.00 94.62 86 ALA A O 1
ATOM 691 N N . PRO A 1 87 ? 1.179 -7.077 -6.595 1.00 94.31 87 PRO A N 1
ATOM 692 C CA . PRO A 1 87 ? 1.847 -8.129 -7.361 1.00 94.31 87 PRO A CA 1
ATOM 693 C C . PRO A 1 87 ? 1.259 -8.306 -8.760 1.00 94.31 87 PRO A C 1
ATOM 695 O O . PRO A 1 87 ? 2.009 -8.391 -9.727 1.00 94.31 87 PRO A O 1
ATOM 698 N N . VAL A 1 88 ? -0.074 -8.303 -8.887 1.00 95.81 88 VAL A N 1
ATOM 699 C CA . VAL A 1 88 ? -0.745 -8.432 -10.190 1.00 95.81 88 VAL A CA 1
ATOM 700 C C . VAL A 1 88 ? -0.374 -7.267 -11.108 1.00 95.81 88 VAL A C 1
ATOM 702 O O . VAL A 1 88 ? -0.010 -7.490 -12.259 1.00 95.81 88 VAL A O 1
ATOM 705 N N . ALA A 1 89 ? -0.406 -6.033 -10.602 1.00 94.31 89 ALA A N 1
ATOM 706 C CA . ALA A 1 89 ? -0.038 -4.853 -11.375 1.00 94.31 89 ALA A CA 1
ATOM 707 C C . ALA A 1 89 ? 1.430 -4.894 -11.826 1.00 94.31 89 ALA A C 1
ATOM 709 O O . ALA A 1 89 ? 1.713 -4.642 -12.994 1.00 94.31 89 ALA A O 1
ATOM 710 N N . ILE A 1 90 ? 2.357 -5.255 -10.933 1.00 92.31 90 ILE A N 1
ATOM 711 C CA . ILE A 1 90 ? 3.786 -5.353 -11.261 1.00 92.31 90 ILE A CA 1
ATOM 712 C C . ILE A 1 90 ? 4.034 -6.448 -12.308 1.00 92.31 90 ILE A C 1
ATOM 714 O O . ILE A 1 90 ? 4.765 -6.209 -13.265 1.00 92.31 90 ILE A O 1
ATOM 718 N N . LEU A 1 91 ? 3.396 -7.617 -12.184 1.00 93.19 91 LEU A N 1
ATOM 719 C CA . LEU A 1 91 ? 3.513 -8.697 -13.172 1.00 93.19 91 LEU A CA 1
ATOM 720 C C . LEU A 1 91 ? 3.003 -8.274 -14.555 1.00 93.19 91 LEU A C 1
ATOM 722 O O . LEU A 1 91 ? 3.658 -8.550 -15.558 1.00 93.19 91 LEU A O 1
ATOM 726 N N . ILE A 1 92 ? 1.865 -7.575 -14.610 1.00 92.81 92 ILE A N 1
ATOM 727 C CA . ILE A 1 92 ? 1.321 -7.032 -15.863 1.00 92.81 92 ILE A CA 1
ATOM 728 C C . ILE A 1 92 ? 2.298 -6.031 -16.486 1.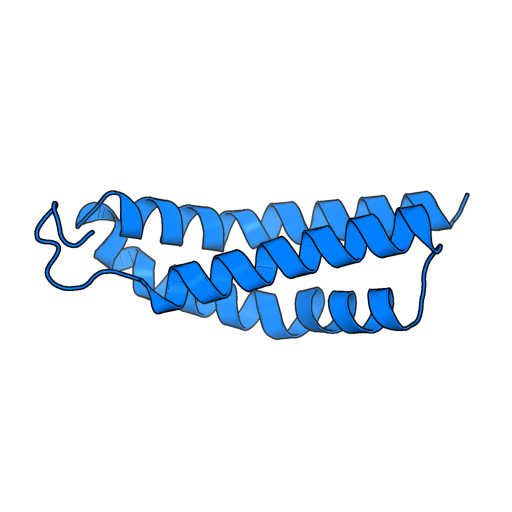00 92.81 92 ILE A C 1
ATOM 730 O O . ILE A 1 92 ? 2.512 -6.069 -17.696 1.00 92.81 92 ILE A O 1
ATOM 734 N N . LEU A 1 93 ? 2.900 -5.151 -15.678 1.00 90.56 93 LEU A N 1
ATOM 735 C CA . LEU A 1 93 ? 3.873 -4.176 -16.170 1.00 90.56 93 LEU A CA 1
ATOM 736 C C . LEU A 1 93 ? 5.110 -4.857 -16.757 1.00 90.56 93 LEU A C 1
ATOM 738 O O . LEU A 1 93 ? 5.488 -4.522 -17.874 1.00 90.56 93 LEU A O 1
ATOM 742 N N . ILE A 1 94 ? 5.696 -5.828 -16.047 1.00 89.38 94 ILE A N 1
ATOM 743 C CA . ILE A 1 94 ? 6.872 -6.572 -16.526 1.00 89.38 94 ILE A CA 1
ATOM 744 C C . ILE A 1 94 ? 6.557 -7.250 -17.864 1.00 89.38 94 ILE A C 1
ATOM 746 O O . ILE A 1 94 ? 7.280 -7.062 -18.841 1.00 89.38 94 ILE A O 1
ATOM 750 N N . TRP A 1 95 ? 5.424 -7.951 -17.946 1.00 89.44 95 TRP A N 1
ATOM 751 C CA . TRP A 1 95 ? 4.998 -8.614 -19.180 1.00 89.44 95 TRP A CA 1
ATOM 752 C C . TRP A 1 95 ? 4.744 -7.635 -20.335 1.00 89.44 95 TRP A C 1
ATOM 754 O O . TRP A 1 95 ? 5.027 -7.945 -21.490 1.00 89.44 95 TRP A O 1
ATOM 764 N N . SER A 1 96 ? 4.219 -6.443 -20.042 1.00 86.62 96 SER A N 1
ATOM 765 C CA . SER A 1 96 ? 3.992 -5.407 -21.052 1.00 86.62 96 SER A CA 1
ATOM 766 C C . SER A 1 96 ? 5.288 -4.795 -21.583 1.00 86.62 96 SER A C 1
ATOM 768 O O . SER A 1 96 ? 5.265 -4.258 -22.686 1.00 86.62 96 SER A O 1
ATOM 770 N N . THR A 1 97 ? 6.379 -4.821 -20.816 1.00 80.31 97 THR A N 1
ATOM 771 C CA . THR A 1 97 ? 7.672 -4.245 -21.227 1.00 80.31 97 THR A CA 1
ATOM 772 C C . THR A 1 97 ? 8.579 -5.211 -21.983 1.00 80.31 97 THR A C 1
ATOM 774 O O . THR A 1 97 ? 9.545 -4.768 -22.593 1.00 80.31 97 THR A O 1
ATOM 777 N N . GLU A 1 98 ? 8.288 -6.514 -21.955 1.00 71.44 98 GLU A N 1
ATOM 778 C CA . GLU A 1 98 ? 9.042 -7.537 -22.701 1.00 71.44 98 GLU A CA 1
ATOM 779 C C . GLU A 1 98 ? 8.616 -7.661 -24.178 1.00 71.44 98 GLU A C 1
ATOM 781 O O . GLU A 1 98 ? 9.255 -8.388 -24.938 1.00 71.44 98 GLU A O 1
ATOM 786 N N . LYS A 1 99 ? 7.541 -6.974 -24.587 1.00 58.72 99 LYS A N 1
ATOM 787 C CA . LYS A 1 99 ? 7.038 -6.934 -25.969 1.00 58.72 99 LYS A CA 1
ATOM 788 C C . LYS A 1 99 ? 7.521 -5.700 -26.714 1.00 58.72 99 LYS A C 1
ATOM 790 O O . LYS A 1 99 ? 7.799 -5.851 -27.924 1.00 58.72 99 LYS A O 1
#

Foldseek 3Di:
DVVVPQPDFPVVLVVLLCVLVVLLVCLLVCCVPVNNDPSNVVSLVCLVPVLLVSLVVQLVVLVVVLVVDPRSVVSNVSSVCSVVPNVVSVVVSVVVRVD

Sequence (99 aa):
MKTENIANPPALELFIIFSTYGGLLLVILTTYFWQWSGMASLGTFYLILGAPIAMGAIAYRTKQAKTMSKYHYWTYISAIFYFAIAPVAILILIWSTEK